Protein AF-A0A5K8A068-F1 (afdb_monomer)

Foldseek 3Di:
DDDDPPHDFWDWDKDQADLDDPVVCVVVVHDPVSSVVCSRVDIDRPDTDGDPPDDDPCPRVVVVVVCVVCVVVVVVVD

Organism: NCBI:txid885957

Structure (mmCIF, N/CA/C/O backbone):
data_AF-A0A5K8A068-F1
#
_entry.id   AF-A0A5K8A068-F1
#
loop_
_atom_site.group_PDB
_atom_site.id
_atom_site.type_symbol
_atom_site.label_atom_id
_atom_site.label_alt_id
_atom_site.label_comp_id
_atom_site.label_asym_id
_atom_site.label_entity_id
_atom_site.label_seq_id
_atom_site.pdbx_PDB_ins_code
_atom_site.Cartn_x
_atom_site.Cartn_y
_atom_site.Cartn_z
_atom_site.occupancy
_atom_site.B_iso_or_equiv
_atom_site.auth_seq_id
_atom_site.auth_comp_id
_atom_site.auth_asym_id
_atom_site.auth_atom_id
_atom_site.pdbx_PDB_model_num
ATOM 1 N N . MET A 1 1 ? 3.641 2.431 11.540 1.00 94.12 1 MET A N 1
ATOM 2 C CA . MET A 1 1 ? 2.468 2.018 12.352 1.00 94.12 1 MET A CA 1
ATOM 3 C C . MET A 1 1 ? 1.497 3.189 12.408 1.00 94.12 1 MET A C 1
ATOM 5 O O . MET A 1 1 ? 1.961 4.313 12.270 1.00 94.12 1 MET A O 1
ATOM 9 N N . VAL A 1 2 ? 0.197 2.947 12.575 1.00 96.38 2 VAL A N 1
ATOM 10 C CA . VAL A 1 2 ? -0.835 3.995 12.658 1.00 96.38 2 VAL A CA 1
ATOM 11 C C . VAL A 1 2 ? -1.501 3.923 14.021 1.00 96.38 2 VAL A C 1
ATOM 13 O O . VAL A 1 2 ? -2.024 2.869 14.391 1.00 96.38 2 VAL A O 1
ATOM 16 N N . TYR A 1 3 ? -1.491 5.047 14.727 1.00 96.56 3 TYR A N 1
ATOM 17 C CA . TYR A 1 3 ? -2.072 5.202 16.053 1.00 96.56 3 TYR A CA 1
ATOM 18 C C . TYR A 1 3 ? -3.150 6.288 16.036 1.00 96.56 3 TYR A C 1
ATOM 20 O O . TYR A 1 3 ? -3.037 7.251 15.278 1.00 96.56 3 TYR A O 1
ATOM 28 N N . ALA A 1 4 ? -4.166 6.128 16.879 1.00 94.31 4 ALA A N 1
ATOM 29 C CA . ALA A 1 4 ? -4.982 7.230 17.377 1.00 94.31 4 ALA A CA 1
ATOM 30 C C . ALA A 1 4 ? -4.726 7.324 18.879 1.00 94.31 4 ALA A C 1
ATOM 32 O O . ALA A 1 4 ? -4.946 6.350 19.601 1.00 94.31 4 ALA A O 1
ATOM 33 N N . ASP A 1 5 ? -4.183 8.455 19.321 1.00 93.75 5 ASP A N 1
ATOM 34 C CA . ASP A 1 5 ? -3.607 8.612 20.656 1.00 93.75 5 ASP A CA 1
ATOM 35 C C . ASP A 1 5 ? -2.631 7.462 20.982 1.00 93.75 5 ASP A C 1
ATOM 37 O O . ASP A 1 5 ? -1.644 7.262 20.273 1.00 93.75 5 ASP A O 1
ATOM 41 N N . SER A 1 6 ? -2.904 6.675 22.025 1.00 95.50 6 SER A N 1
ATOM 42 C CA . SER A 1 6 ? -2.107 5.506 22.420 1.00 95.50 6 SER A CA 1
ATOM 43 C C . SER A 1 6 ? -2.595 4.186 21.811 1.00 95.50 6 SER A C 1
ATOM 45 O O . SER A 1 6 ? -1.970 3.141 22.009 1.00 95.50 6 SER A O 1
ATOM 47 N N . GLN A 1 7 ? -3.697 4.197 21.058 1.00 95.69 7 GLN A N 1
ATOM 48 C CA . GLN A 1 7 ? -4.294 2.992 20.500 1.00 95.69 7 GLN A CA 1
ATOM 49 C C . GLN A 1 7 ? -3.723 2.683 19.116 1.00 95.69 7 GLN A C 1
ATOM 51 O O . GLN A 1 7 ? -3.858 3.464 18.173 1.00 95.69 7 GLN A O 1
ATOM 56 N N . LEU A 1 8 ? -3.129 1.498 18.964 1.00 97.06 8 LEU A N 1
ATOM 57 C CA . LEU A 1 8 ? -2.720 0.989 17.658 1.00 97.06 8 LEU A CA 1
ATOM 58 C C . LEU A 1 8 ? -3.963 0.643 16.825 1.00 97.06 8 LEU A C 1
ATOM 60 O O . LEU A 1 8 ? -4.814 -0.136 17.260 1.00 97.06 8 LEU A O 1
ATOM 64 N N . LEU A 1 9 ? -4.043 1.197 15.614 1.00 97.56 9 LEU A N 1
ATOM 65 C CA . LEU A 1 9 ? -5.164 0.985 14.695 1.00 97.56 9 LEU A CA 1
ATOM 66 C C . LEU A 1 9 ? -4.786 0.131 13.485 1.00 97.56 9 LEU A C 1
ATOM 68 O O . LEU A 1 9 ? -5.570 -0.713 13.047 1.00 97.56 9 LEU A O 1
ATOM 72 N N . ALA A 1 10 ? -3.599 0.365 12.920 1.00 97.88 10 ALA A N 1
ATOM 73 C CA . ALA A 1 10 ? -3.162 -0.314 11.708 1.00 97.88 10 ALA A CA 1
ATOM 74 C C . ALA A 1 10 ? -1.636 -0.441 11.608 1.00 97.88 10 ALA A C 1
ATOM 76 O O . ALA A 1 10 ? -0.861 0.339 12.171 1.00 97.88 10 ALA A O 1
ATOM 77 N N . LEU A 1 11 ? -1.197 -1.417 10.822 1.00 97.62 11 LEU A N 1
ATOM 78 C CA . LEU A 1 11 ? 0.195 -1.666 10.483 1.00 97.62 11 LEU A CA 1
ATOM 79 C C . LEU A 1 11 ? 0.388 -1.524 8.976 1.00 97.62 11 LEU A C 1
ATOM 81 O O . LEU A 1 11 ? -0.335 -2.123 8.180 1.00 97.62 11 LEU A O 1
ATOM 85 N N . LEU A 1 12 ? 1.415 -0.760 8.612 1.00 97.25 12 LEU A N 1
ATOM 86 C CA . LEU A 1 12 ? 1.891 -0.621 7.245 1.00 97.25 12 LEU A CA 1
ATOM 87 C C . LEU A 1 12 ? 3.354 -1.021 7.192 1.00 97.25 12 LEU A C 1
ATOM 89 O O . LEU A 1 12 ? 4.117 -0.684 8.100 1.00 97.25 12 LEU A O 1
ATOM 93 N N . GLY A 1 13 ? 3.723 -1.725 6.132 1.00 95.69 13 GLY A N 1
ATOM 94 C CA . GLY A 1 13 ? 5.098 -2.077 5.823 1.00 95.69 13 GLY A CA 1
ATOM 95 C C . GLY A 1 13 ? 5.358 -1.864 4.344 1.00 95.69 13 GLY A C 1
ATOM 96 O O . GLY A 1 13 ? 4.567 -2.307 3.509 1.00 95.69 13 GLY A O 1
ATOM 97 N N . PHE A 1 14 ? 6.466 -1.199 4.042 1.00 95.31 14 PHE A N 1
ATOM 98 C CA . PHE A 1 14 ? 6.973 -1.032 2.690 1.00 95.31 14 PHE A CA 1
ATOM 99 C C . PHE A 1 14 ? 8.273 -1.811 2.540 1.00 95.31 14 PHE A C 1
ATOM 101 O O . PHE A 1 14 ? 9.030 -1.955 3.498 1.00 95.31 14 PHE A O 1
ATOM 108 N N . GLY A 1 15 ? 8.500 -2.354 1.353 1.00 93.12 15 GLY A N 1
ATOM 109 C CA . GLY A 1 15 ? 9.695 -3.126 1.051 1.00 93.12 15 GLY A CA 1
ATOM 110 C C . GLY A 1 15 ? 10.067 -3.038 -0.418 1.00 93.12 15 GLY A C 1
ATOM 111 O O . GLY A 1 15 ? 9.418 -2.336 -1.199 1.00 93.12 15 GLY A O 1
ATOM 112 N N . ALA A 1 16 ? 11.110 -3.783 -0.779 1.00 92.62 16 ALA A N 1
ATOM 113 C CA . ALA A 1 16 ? 11.595 -3.856 -2.148 1.00 92.62 16 ALA A CA 1
ATOM 114 C C . ALA A 1 16 ? 10.473 -4.216 -3.132 1.00 92.62 16 ALA A C 1
ATOM 116 O O . ALA A 1 16 ? 9.549 -4.976 -2.818 1.00 92.62 16 ALA A O 1
ATOM 117 N N . SER A 1 17 ? 10.582 -3.677 -4.343 1.00 94.25 17 SER A N 1
ATOM 118 C CA . SER A 1 17 ? 9.672 -4.008 -5.430 1.00 94.25 17 SER A CA 1
ATOM 119 C C . SER A 1 17 ? 9.624 -5.496 -5.733 1.00 94.25 17 SER A C 1
ATOM 121 O O . SER A 1 17 ? 10.650 -6.173 -5.813 1.00 94.25 17 SER A O 1
ATOM 123 N N . ALA A 1 18 ? 8.422 -5.986 -6.032 1.00 92.94 18 ALA A N 1
ATOM 124 C CA . ALA A 1 18 ? 8.259 -7.321 -6.585 1.00 92.94 18 ALA A CA 1
ATOM 125 C C . ALA A 1 18 ? 8.911 -7.357 -7.969 1.00 92.94 18 ALA A C 1
ATOM 127 O O . ALA A 1 18 ? 8.670 -6.481 -8.808 1.00 92.94 18 ALA A O 1
ATOM 128 N N . TRP A 1 19 ? 9.724 -8.386 -8.204 1.00 90.44 19 TRP A N 1
ATOM 129 C CA . TRP A 1 19 ? 10.529 -8.506 -9.419 1.00 90.44 19 TRP A CA 1
ATOM 130 C C . TRP A 1 19 ? 9.672 -8.512 -10.684 1.00 90.44 19 TRP A C 1
ATOM 132 O O . TRP A 1 19 ? 9.998 -7.835 -11.660 1.00 90.44 19 TRP A O 1
ATOM 142 N N . GLN A 1 20 ? 8.547 -9.227 -10.667 1.00 90.94 20 GLN A N 1
ATOM 143 C CA . GLN A 1 20 ? 7.628 -9.295 -11.797 1.00 90.94 20 GLN A CA 1
ATOM 144 C C . GLN A 1 20 ? 6.187 -9.257 -11.302 1.00 90.94 20 GLN A C 1
ATOM 146 O O . GLN A 1 20 ? 5.755 -10.125 -10.550 1.00 90.94 20 GLN A O 1
ATOM 151 N N . VAL A 1 21 ? 5.449 -8.242 -11.745 1.00 93.75 21 VAL A N 1
ATOM 152 C CA . VAL A 1 21 ? 4.011 -8.104 -11.515 1.00 93.75 21 VAL A CA 1
ATOM 153 C C . VAL A 1 21 ? 3.414 -7.694 -12.849 1.00 93.75 21 VAL A C 1
ATOM 155 O O . VAL A 1 21 ? 3.532 -6.538 -13.252 1.00 93.75 21 VAL A O 1
ATOM 158 N N . ALA A 1 22 ? 2.818 -8.656 -13.556 1.00 91.44 22 ALA A N 1
ATOM 159 C CA . ALA A 1 22 ? 2.357 -8.441 -14.925 1.00 91.44 22 ALA A CA 1
ATOM 160 C C . ALA A 1 22 ? 1.336 -7.295 -15.012 1.00 91.44 22 ALA A C 1
ATOM 162 O O . ALA A 1 22 ? 1.387 -6.500 -15.944 1.00 91.44 22 ALA A O 1
ATOM 163 N N . ASP A 1 23 ? 0.456 -7.172 -14.018 1.00 93.38 23 ASP A N 1
ATOM 164 C CA . ASP A 1 23 ? -0.575 -6.133 -13.990 1.00 93.38 23 ASP A CA 1
ATOM 165 C C . ASP A 1 23 ? 0.017 -4.730 -13.810 1.00 93.38 23 ASP A C 1
ATOM 167 O O . ASP A 1 23 ? -0.387 -3.811 -14.518 1.00 93.38 23 ASP A O 1
ATOM 171 N N . ARG A 1 24 ? 1.025 -4.576 -12.937 1.00 94.06 24 ARG A N 1
ATOM 172 C CA . ARG A 1 24 ? 1.786 -3.324 -12.775 1.00 94.06 24 ARG A CA 1
ATOM 173 C C . ARG A 1 24 ? 2.491 -2.957 -14.076 1.00 94.06 24 ARG A C 1
ATOM 175 O O . ARG A 1 24 ? 2.414 -1.822 -14.526 1.00 94.06 24 ARG A O 1
ATOM 182 N N . ASP A 1 25 ? 3.206 -3.913 -14.665 1.00 93.50 25 ASP A N 1
ATOM 183 C CA . ASP A 1 25 ? 3.990 -3.651 -15.871 1.00 93.50 25 ASP A CA 1
ATOM 184 C C . ASP A 1 25 ? 3.073 -3.221 -17.028 1.00 93.50 25 ASP A C 1
ATOM 186 O O . ASP A 1 25 ? 3.386 -2.262 -17.730 1.00 93.50 25 ASP A O 1
ATOM 190 N N . ARG A 1 26 ? 1.901 -3.862 -17.177 1.00 93.88 26 ARG A N 1
ATOM 191 C CA . ARG A 1 26 ? 0.891 -3.470 -18.173 1.00 93.88 26 ARG A CA 1
ATOM 192 C C . ARG A 1 26 ? 0.256 -2.114 -17.879 1.00 93.88 26 ARG A C 1
ATOM 194 O O . ARG A 1 26 ? 0.069 -1.349 -18.817 1.00 93.88 26 ARG A O 1
ATOM 201 N N . SER A 1 27 ? -0.071 -1.804 -16.623 1.00 94.88 27 SER A N 1
ATOM 202 C CA . SER A 1 27 ? -0.728 -0.536 -16.277 1.00 94.88 27 SER A CA 1
ATOM 203 C C . SER A 1 27 ? 0.194 0.673 -16.424 1.00 94.88 27 SER A C 1
ATOM 205 O O . SER A 1 27 ? -0.253 1.724 -16.869 1.00 94.88 27 SER A O 1
ATOM 207 N N . ILE A 1 28 ? 1.483 0.521 -16.103 1.00 94.62 28 ILE A N 1
ATOM 208 C CA . ILE A 1 28 ? 2.493 1.567 -16.317 1.00 94.62 28 ILE A CA 1
ATOM 209 C C . ILE A 1 28 ? 2.950 1.600 -17.792 1.00 94.62 28 ILE A C 1
ATOM 211 O O . ILE A 1 28 ? 3.453 2.616 -18.266 1.00 94.62 28 ILE A O 1
ATOM 215 N N . GLY A 1 29 ? 2.770 0.504 -18.537 1.00 95.25 29 GLY A N 1
ATOM 216 C CA . GLY A 1 29 ? 3.193 0.381 -19.935 1.00 95.25 29 GLY A CA 1
ATOM 217 C C . GLY A 1 29 ? 4.686 0.078 -20.092 1.00 95.25 29 GLY A C 1
ATOM 218 O O . GLY A 1 29 ? 5.310 0.480 -21.072 1.00 95.25 29 GLY A O 1
ATOM 219 N N . TRP A 1 30 ? 5.288 -0.604 -19.116 1.00 94.88 30 TRP A N 1
ATOM 220 C CA . TRP A 1 30 ? 6.702 -0.960 -19.154 1.00 94.88 30 TRP A CA 1
ATOM 221 C C . TRP A 1 30 ? 6.969 -2.191 -20.021 1.00 94.88 30 TRP A C 1
ATOM 223 O O . TRP A 1 30 ? 6.428 -3.273 -19.80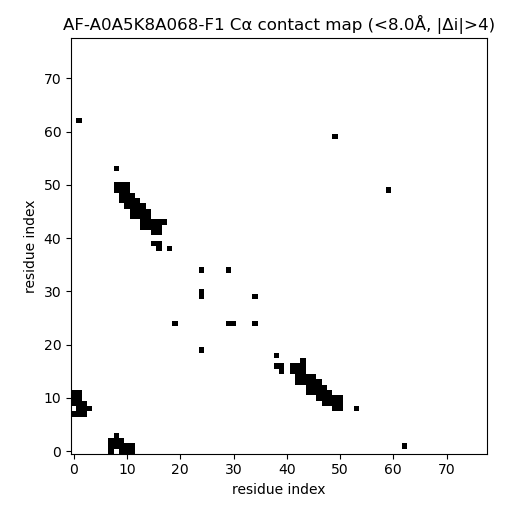3 1.00 94.88 30 TRP A O 1
ATOM 233 N N . SER A 1 31 ? 7.925 -2.051 -20.936 1.00 93.88 31 SER A N 1
ATOM 234 C CA . SER A 1 31 ? 8.676 -3.177 -21.496 1.00 93.88 31 SER A CA 1
ATOM 235 C C . SER A 1 31 ? 9.546 -3.858 -20.429 1.00 93.88 31 SER A C 1
ATOM 237 O O .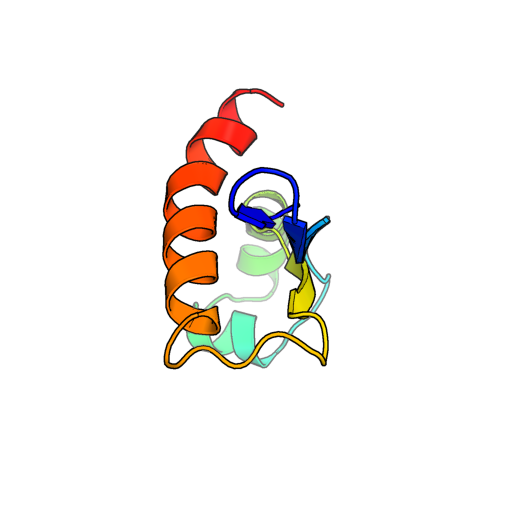 SER A 1 31 ? 9.809 -3.308 -19.354 1.00 93.88 31 SER A O 1
ATOM 239 N N . GLY A 1 32 ? 10.057 -5.055 -20.738 1.00 93.12 32 GLY A N 1
ATOM 240 C CA . GLY A 1 32 ? 10.937 -5.799 -19.830 1.00 93.12 32 GLY A CA 1
ATOM 241 C C . GLY A 1 32 ? 12.185 -5.016 -19.399 1.00 93.12 32 GLY A C 1
ATOM 242 O O . GLY A 1 32 ? 12.566 -5.076 -18.229 1.00 93.12 32 GLY A O 1
ATOM 243 N N . ASP A 1 33 ? 12.783 -4.240 -20.306 1.00 95.38 33 ASP A N 1
ATOM 244 C CA . ASP A 1 33 ? 13.968 -3.429 -20.004 1.00 95.38 33 ASP A CA 1
ATOM 245 C C . ASP A 1 33 ? 13.627 -2.167 -19.210 1.00 95.38 33 ASP A C 1
ATOM 247 O O . ASP A 1 33 ? 14.360 -1.804 -18.288 1.00 95.38 33 ASP A O 1
ATOM 251 N N . GLN A 1 34 ? 12.489 -1.524 -19.501 1.00 95.62 34 GLN A N 1
ATOM 252 C CA . GLN A 1 34 ? 11.992 -0.411 -18.684 1.00 95.62 34 GLN A CA 1
ATOM 253 C C . GLN A 1 34 ? 11.719 -0.865 -17.252 1.00 95.62 34 GLN A C 1
ATOM 255 O O . GLN A 1 34 ? 12.161 -0.201 -16.319 1.00 95.62 34 GLN A O 1
ATOM 260 N N . ARG A 1 35 ? 11.091 -2.032 -17.062 1.00 95.56 35 ARG A N 1
ATOM 261 C CA . ARG A 1 35 ? 10.898 -2.606 -15.727 1.00 95.56 35 ARG A CA 1
ATOM 262 C C . ARG A 1 35 ? 12.222 -2.769 -14.995 1.00 95.56 35 ARG A C 1
ATOM 264 O O . ARG A 1 35 ? 12.345 -2.289 -13.877 1.00 95.56 35 ARG A O 1
ATOM 271 N N . LYS A 1 36 ? 13.213 -3.428 -15.606 1.00 94.62 36 LYS A N 1
ATOM 272 C CA . LYS A 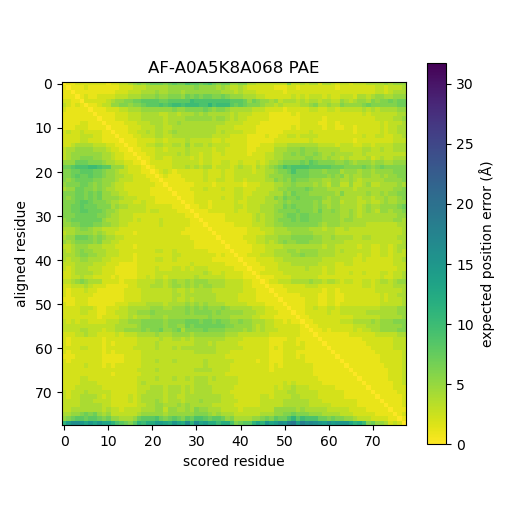1 36 ? 14.519 -3.660 -14.961 1.00 94.62 36 LYS A CA 1
ATOM 273 C C . LYS A 1 36 ? 15.168 -2.354 -14.490 1.00 94.62 36 LYS A C 1
ATOM 275 O O . LYS A 1 36 ? 15.668 -2.313 -13.374 1.00 94.62 36 LYS A O 1
ATOM 280 N N . ARG A 1 37 ? 15.117 -1.292 -15.305 1.00 95.62 37 ARG A N 1
ATOM 281 C CA . ARG A 1 37 ? 15.671 0.029 -14.951 1.00 95.62 37 ARG A CA 1
ATOM 282 C C . ARG A 1 37 ? 14.878 0.752 -13.860 1.00 95.62 37 ARG A C 1
ATOM 284 O O . ARG A 1 37 ? 15.471 1.446 -13.038 1.00 95.62 37 ARG A O 1
ATOM 291 N N . ASN A 1 38 ? 13.558 0.585 -13.855 1.00 95.00 38 ASN A N 1
ATOM 292 C CA . ASN A 1 38 ? 12.658 1.381 -13.023 1.00 95.00 38 ASN A CA 1
ATOM 293 C C . ASN A 1 38 ? 12.229 0.684 -11.723 1.00 95.00 38 ASN A C 1
ATOM 295 O O . ASN A 1 38 ? 11.684 1.344 -10.848 1.00 95.00 38 ASN A O 1
ATOM 299 N N . LEU A 1 39 ? 12.474 -0.621 -11.559 1.00 94.62 39 LEU A N 1
ATOM 300 C CA . LEU A 1 39 ? 12.104 -1.376 -10.350 1.00 94.62 39 LEU A CA 1
ATOM 301 C C . LEU A 1 39 ? 12.675 -0.770 -9.063 1.00 94.62 39 LEU A C 1
ATOM 303 O O . LEU A 1 39 ? 12.013 -0.799 -8.031 1.00 94.62 39 LEU A O 1
ATOM 307 N N . GLN A 1 40 ? 13.879 -0.203 -9.135 1.00 92.75 40 GLN A N 1
ATOM 308 C CA . GLN A 1 40 ? 14.509 0.488 -8.009 1.00 92.75 40 GLN A CA 1
ATOM 309 C C . GLN A 1 40 ? 13.761 1.757 -7.578 1.00 92.75 40 GLN A C 1
ATOM 311 O O . GLN A 1 40 ? 14.001 2.239 -6.487 1.00 92.75 40 GLN A O 1
ATOM 316 N N . LEU A 1 41 ? 12.866 2.293 -8.415 1.00 92.56 41 LEU A N 1
ATOM 317 C CA . LEU A 1 41 ? 12.060 3.488 -8.140 1.00 92.56 41 LEU A CA 1
ATOM 318 C C . LEU A 1 41 ? 10.669 3.141 -7.591 1.00 92.56 41 LEU A C 1
ATOM 320 O O . LEU A 1 41 ? 9.811 4.012 -7.474 1.00 92.56 41 LEU A O 1
ATOM 324 N N . VAL A 1 42 ? 10.407 1.862 -7.322 1.00 93.50 42 VAL A N 1
ATOM 325 C CA . VAL A 1 42 ? 9.109 1.379 -6.852 1.00 93.50 42 VAL A CA 1
ATOM 326 C C . VAL A 1 42 ? 9.291 0.680 -5.507 1.00 93.50 42 VAL A C 1
ATOM 328 O O . VAL A 1 42 ? 10.265 -0.043 -5.280 1.00 93.50 42 VAL A O 1
ATOM 331 N N . VAL A 1 43 ? 8.309 0.857 -4.627 1.00 94.06 43 VAL A N 1
ATOM 332 C CA . VAL A 1 43 ? 8.169 0.102 -3.379 1.00 94.06 43 VAL A CA 1
ATOM 333 C C . VAL A 1 43 ? 6.912 -0.739 -3.408 1.00 94.06 43 VAL A C 1
ATOM 335 O O . VAL A 1 43 ? 5.875 -0.327 -3.929 1.00 94.06 43 VAL A O 1
ATOM 338 N N . ASN A 1 44 ? 6.981 -1.904 -2.778 1.00 94.19 44 ASN A N 1
ATOM 339 C CA . ASN A 1 44 ? 5.795 -2.688 -2.491 1.00 94.19 44 ASN A CA 1
ATOM 340 C C . ASN A 1 44 ? 5.222 -2.292 -1.138 1.00 94.19 44 ASN A C 1
ATOM 342 O O . ASN A 1 44 ? 5.946 -2.235 -0.145 1.00 94.19 44 ASN A O 1
ATOM 346 N N . ASN A 1 45 ? 3.902 -2.147 -1.067 1.00 95.00 45 ASN A N 1
ATOM 347 C CA . ASN A 1 45 ? 3.193 -2.135 0.204 1.00 95.00 45 ASN A CA 1
ATOM 348 C C . ASN A 1 45 ? 3.037 -3.583 0.708 1.00 95.00 45 ASN A C 1
ATOM 350 O O . ASN A 1 45 ? 2.028 -4.244 0.486 1.00 95.00 45 ASN A O 1
ATOM 354 N N . ALA A 1 46 ? 4.101 -4.102 1.323 1.00 94.12 46 ALA A N 1
ATOM 355 C CA . ALA A 1 46 ? 4.231 -5.494 1.751 1.00 94.12 46 ALA A CA 1
ATOM 356 C C . ALA A 1 46 ? 3.326 -5.864 2.937 1.00 94.12 46 ALA A C 1
ATOM 358 O O . ALA A 1 46 ? 3.039 -7.039 3.161 1.00 94.12 46 ALA A O 1
ATOM 359 N N . ARG A 1 47 ? 2.887 -4.873 3.720 1.00 95.56 47 ARG A N 1
ATOM 360 C CA . ARG A 1 47 ? 1.930 -5.077 4.807 1.00 95.56 47 ARG A CA 1
ATOM 361 C C . ARG A 1 47 ? 0.925 -3.945 4.831 1.00 95.56 47 ARG A C 1
ATOM 363 O O . ARG 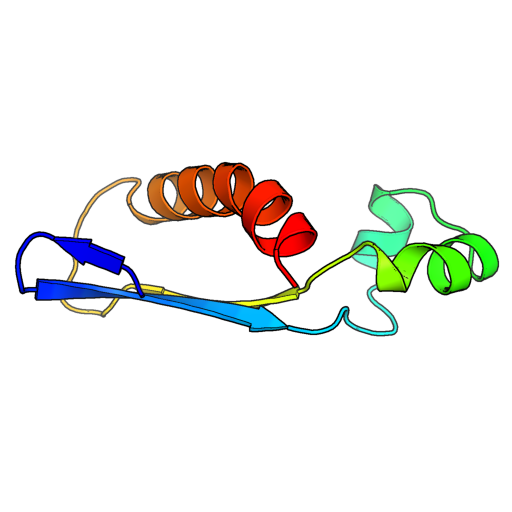A 1 47 ? 1.309 -2.779 4.890 1.00 95.56 47 ARG A O 1
ATOM 370 N N . TYR A 1 48 ? -0.343 -4.326 4.866 1.00 97.19 48 TYR A N 1
ATOM 371 C CA . TYR A 1 48 ? -1.459 -3.421 5.056 1.00 97.19 48 TYR A CA 1
ATOM 372 C C . TYR A 1 48 ? -2.526 -4.105 5.901 1.00 97.19 48 TYR A C 1
ATOM 374 O O . TYR A 1 48 ? -3.297 -4.923 5.407 1.00 97.19 48 TYR A O 1
ATOM 382 N N . LEU A 1 49 ? -2.509 -3.834 7.204 1.00 97.62 49 LEU A N 1
ATOM 383 C CA . LEU A 1 49 ? -3.381 -4.488 8.173 1.00 97.62 49 LEU A CA 1
ATOM 384 C C . LEU A 1 49 ? -4.075 -3.435 9.024 1.00 97.62 49 LEU A C 1
ATOM 386 O O . LEU A 1 49 ? -3.419 -2.756 9.807 1.00 97.62 49 LEU A O 1
ATOM 390 N N . ILE A 1 50 ? -5.395 -3.349 8.914 1.00 97.81 50 ILE A N 1
ATOM 391 C CA . ILE A 1 50 ? -6.243 -2.662 9.892 1.00 97.81 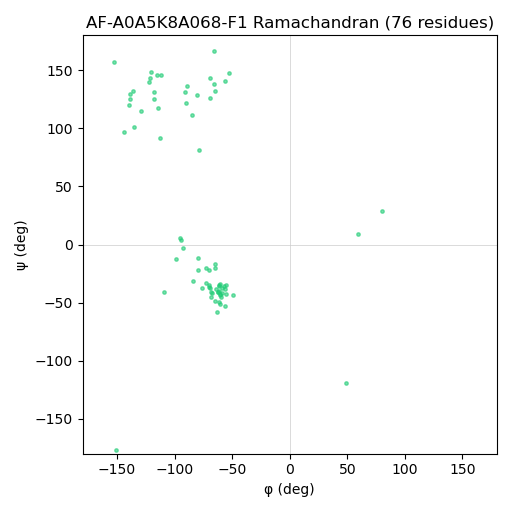50 ILE A CA 1
ATOM 392 C C . ILE A 1 50 ? -6.668 -3.706 10.922 1.00 97.81 50 ILE A C 1
ATOM 394 O O . ILE A 1 50 ? -7.073 -4.809 10.551 1.00 97.81 50 ILE A O 1
ATOM 398 N N . LEU A 1 51 ? -6.526 -3.393 12.209 1.00 97.56 51 LEU A N 1
ATOM 399 C CA . LEU A 1 51 ? -6.793 -4.361 13.270 1.00 97.56 51 LEU A CA 1
ATOM 400 C C . LEU A 1 51 ? -8.297 -4.675 13.358 1.00 97.56 51 LEU A C 1
ATOM 402 O O . LEU A 1 51 ? -9.120 -3.779 13.174 1.00 97.56 51 LEU A O 1
ATOM 406 N N . PRO A 1 52 ? -8.683 -5.934 13.641 1.00 96.50 52 PRO A N 1
ATOM 407 C CA . PRO A 1 52 ? -10.054 -6.420 13.438 1.00 96.50 52 PRO A CA 1
ATOM 408 C C . PRO A 1 52 ? -11.105 -5.746 14.330 1.00 96.50 52 PRO A C 1
ATOM 410 O O . PRO A 1 52 ? -12.292 -5.761 14.010 1.00 96.50 52 PRO A O 1
ATOM 413 N N . TRP A 1 53 ? -10.688 -5.140 15.443 1.00 95.50 53 TRP A N 1
ATOM 414 C CA . TRP A 1 53 ? -11.572 -4.370 16.322 1.00 95.50 53 TRP A CA 1
ATOM 415 C C . TRP A 1 53 ? -11.853 -2.949 15.817 1.00 95.50 53 TRP A C 1
ATOM 417 O O . TRP A 1 53 ? -12.738 -2.277 16.343 1.00 95.50 53 TRP A O 1
ATOM 427 N N . VAL A 1 54 ? -11.125 -2.469 14.806 1.00 96.88 54 VAL A N 1
ATOM 428 C CA . VAL A 1 54 ? -11.281 -1.115 14.278 1.00 96.88 54 VAL A CA 1
ATOM 429 C C . VAL A 1 54 ? -12.407 -1.090 13.248 1.00 96.88 54 VAL A C 1
ATOM 431 O O . VAL A 1 54 ? -12.283 -1.622 12.147 1.00 96.88 54 VAL A O 1
ATOM 434 N N . LYS A 1 55 ? -13.514 -0.428 13.596 1.00 95.50 55 LYS A N 1
ATOM 435 C CA . LYS A 1 55 ? -14.662 -0.214 12.705 1.00 95.50 55 LYS A CA 1
ATOM 436 C C . LYS A 1 55 ? -14.790 1.268 12.376 1.00 95.50 55 LYS A C 1
ATOM 438 O O . LYS A 1 55 ? -15.429 2.020 13.102 1.00 95.50 55 LYS A O 1
ATOM 443 N N . CYS A 1 56 ? -14.161 1.687 11.283 1.00 95.75 56 CYS A N 1
ATOM 444 C CA . CYS A 1 56 ? -14.201 3.068 10.814 1.00 95.75 56 CYS A CA 1
ATOM 445 C C . CYS A 1 56 ? -14.345 3.095 9.290 1.00 95.75 56 CYS A C 1
ATOM 447 O O . CYS A 1 56 ? -13.564 2.474 8.565 1.00 95.75 56 CYS A O 1
ATOM 449 N N . HIS A 1 57 ? -15.368 3.797 8.807 1.00 96.19 57 HIS A N 1
ATOM 450 C CA . HIS A 1 57 ? -15.617 3.937 7.379 1.00 96.19 57 HIS A CA 1
ATOM 451 C C . HIS A 1 57 ? -14.484 4.739 6.719 1.00 96.19 57 HIS A C 1
ATOM 453 O O . HIS A 1 57 ? -14.012 5.723 7.278 1.00 96.19 57 HIS A O 1
ATOM 459 N N . ASN A 1 58 ? -14.033 4.311 5.536 1.00 96.94 58 ASN A N 1
ATOM 460 C CA . ASN A 1 58 ? -12.952 4.941 4.759 1.00 96.94 58 ASN A CA 1
ATOM 461 C C . ASN A 1 58 ? -11.576 5.035 5.442 1.00 96.94 58 ASN A C 1
ATOM 463 O O . ASN A 1 58 ? -10.662 5.642 4.883 1.00 96.94 58 ASN A O 1
ATOM 467 N N . LEU A 1 59 ? -11.374 4.392 6.597 1.00 96.88 59 LEU A N 1
ATOM 468 C CA . LEU A 1 59 ? -10.076 4.405 7.277 1.00 96.88 59 LEU A CA 1
ATOM 469 C C . LEU A 1 59 ? -8.958 3.872 6.374 1.00 96.88 59 LEU A C 1
ATOM 471 O O . LEU A 1 59 ? -7.843 4.389 6.393 1.00 96.88 59 LEU A O 1
ATOM 475 N N . ALA A 1 60 ? -9.269 2.871 5.548 1.00 96.75 60 ALA A N 1
ATOM 476 C CA . ALA A 1 60 ? -8.276 2.268 4.683 1.00 96.75 60 ALA A CA 1
ATOM 477 C C . ALA A 1 60 ? -7.704 3.263 3.653 1.00 96.75 60 ALA A C 1
ATOM 479 O O . ALA A 1 60 ? -6.507 3.565 3.624 1.00 96.75 60 ALA A O 1
ATOM 480 N N . SER A 1 61 ? -8.580 3.844 2.834 1.00 97.69 61 SER A N 1
ATOM 481 C CA . SER A 1 61 ? -8.182 4.829 1.827 1.00 97.69 61 SER A CA 1
ATOM 482 C C . SER A 1 61 ? -7.547 6.068 2.458 1.00 97.69 61 SER A C 1
ATOM 484 O O . SER A 1 61 ? -6.573 6.591 1.919 1.00 97.69 61 SER A O 1
ATOM 486 N N . HIS A 1 62 ? -8.027 6.492 3.630 1.00 97.62 62 HIS A N 1
ATOM 487 C CA . HIS A 1 62 ? -7.435 7.596 4.378 1.00 97.62 62 HIS A CA 1
ATOM 488 C C . HIS A 1 62 ? -5.973 7.319 4.763 1.00 97.62 62 HIS A C 1
ATOM 490 O O . HIS A 1 62 ? -5.085 8.111 4.442 1.00 97.62 62 HIS A O 1
ATOM 496 N N . ILE A 1 63 ? -5.702 6.161 5.374 1.00 97.31 63 ILE A N 1
ATOM 497 C CA . ILE A 1 63 ? -4.347 5.739 5.746 1.00 97.31 63 ILE A CA 1
ATOM 498 C C . ILE A 1 63 ? -3.438 5.648 4.513 1.00 97.31 63 ILE A C 1
ATOM 500 O O . ILE A 1 63 ? -2.303 6.124 4.552 1.00 97.31 63 ILE A O 1
ATOM 504 N N . LEU A 1 64 ? -3.918 5.049 3.417 1.00 97.31 64 LEU A N 1
ATOM 505 C CA . LEU A 1 64 ? -3.133 4.925 2.185 1.00 97.31 64 LEU A CA 1
ATOM 506 C C . LEU A 1 64 ? -2.822 6.289 1.565 1.0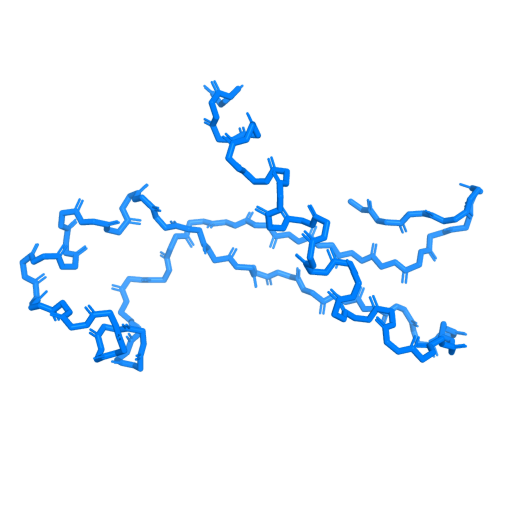0 97.31 64 LEU A C 1
ATOM 508 O O . LEU A 1 64 ? -1.705 6.493 1.100 1.00 97.31 64 LEU A O 1
ATOM 512 N N . SER A 1 65 ? -3.762 7.239 1.601 1.00 97.88 65 SER A N 1
ATOM 513 C CA . SER A 1 65 ? -3.520 8.599 1.111 1.00 97.88 65 SER A CA 1
ATOM 514 C C . SER A 1 65 ? -2.424 9.306 1.907 1.00 97.88 65 SER A C 1
ATOM 516 O O . SER A 1 65 ? -1.581 9.974 1.311 1.00 97.88 65 SER A O 1
ATOM 518 N N . ILE A 1 66 ? -2.403 9.144 3.233 1.00 96.56 66 ILE A N 1
ATOM 519 C CA . ILE A 1 66 ? -1.343 9.706 4.080 1.00 96.56 66 ILE A CA 1
ATOM 520 C C . ILE A 1 66 ? -0.000 9.048 3.758 1.00 96.56 66 ILE A C 1
ATOM 522 O O . ILE A 1 66 ? 0.986 9.746 3.535 1.00 96.56 66 ILE A O 1
ATOM 526 N N . ALA A 1 67 ? 0.040 7.715 3.689 1.00 96.56 67 ALA A N 1
ATOM 527 C CA . ALA A 1 67 ? 1.268 6.986 3.391 1.00 96.56 67 ALA A CA 1
ATOM 528 C C . ALA A 1 67 ? 1.841 7.365 2.015 1.00 96.56 67 ALA A C 1
ATOM 530 O O . ALA A 1 67 ? 3.035 7.619 1.902 1.00 96.56 67 ALA A O 1
ATOM 531 N N . ALA A 1 68 ? 0.992 7.484 0.991 1.00 95.62 68 ALA A N 1
ATOM 532 C CA . ALA A 1 68 ? 1.399 7.894 -0.351 1.00 95.62 68 ALA A CA 1
ATOM 533 C C . ALA A 1 68 ? 2.010 9.304 -0.391 1.00 95.62 68 ALA A C 1
ATOM 535 O O . ALA A 1 68 ? 2.940 9.536 -1.156 1.00 95.62 68 ALA A O 1
ATOM 536 N N . LYS A 1 69 ? 1.515 10.231 0.440 1.00 96.56 69 LYS A N 1
ATOM 537 C CA . LYS A 1 69 ? 2.069 11.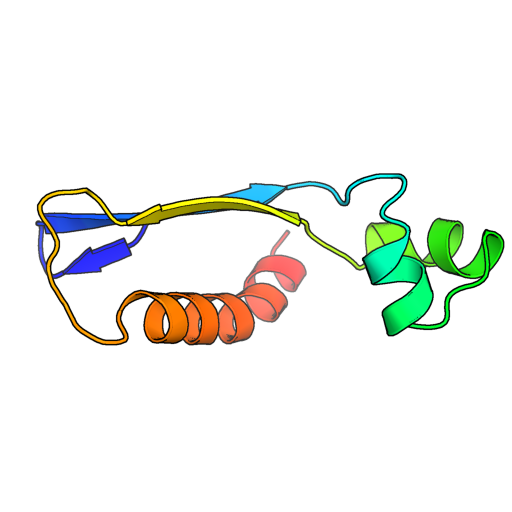590 0.554 1.00 96.56 69 LYS A CA 1
ATOM 538 C C . LYS A 1 69 ? 3.417 11.622 1.271 1.00 96.56 69 LYS A C 1
ATOM 540 O O . LYS A 1 69 ? 4.241 12.454 0.932 1.00 96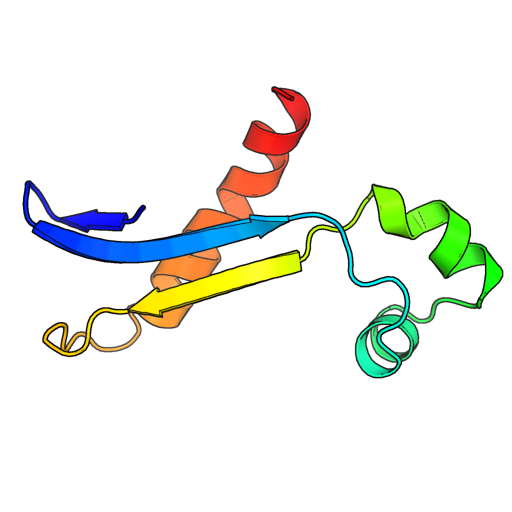.56 69 LYS A O 1
ATOM 545 N N . ARG A 1 70 ? 3.625 10.733 2.245 1.00 95.00 70 ARG A N 1
ATOM 546 C CA . ARG A 1 70 ? 4.848 10.676 3.058 1.00 95.00 70 ARG A CA 1
ATOM 547 C C . ARG A 1 70 ? 5.987 9.893 2.397 1.00 95.00 70 ARG A C 1
ATOM 549 O O . ARG A 1 70 ? 7.148 10.215 2.605 1.00 95.00 70 ARG A O 1
ATOM 556 N N . LEU A 1 71 ? 5.657 8.877 1.600 1.00 93.88 71 LEU A N 1
ATOM 557 C CA . LEU A 1 71 ? 6.630 7.990 0.954 1.00 93.88 71 LEU A CA 1
ATOM 558 C C . LEU A 1 71 ? 7.772 8.711 0.211 1.00 93.88 71 LEU A C 1
ATOM 560 O O . LEU A 1 71 ? 8.905 8.263 0.359 1.00 93.88 71 LEU A O 1
ATOM 564 N N . PRO A 1 72 ? 7.533 9.784 -0.571 1.00 94.00 72 PRO A N 1
ATOM 565 C CA . PRO A 1 72 ? 8.614 10.510 -1.237 1.00 94.00 72 PRO A CA 1
ATOM 566 C C . PRO A 1 72 ? 9.619 11.132 -0.263 1.00 94.00 72 PRO A C 1
ATOM 568 O O . PRO A 1 72 ? 10.820 11.057 -0.510 1.00 94.00 72 PRO A O 1
ATOM 571 N N . ASP A 1 73 ? 9.140 11.695 0.848 1.00 95.56 73 ASP A N 1
ATOM 572 C CA . ASP A 1 73 ? 10.001 12.293 1.872 1.00 95.56 73 ASP A CA 1
ATOM 573 C C . ASP A 1 73 ? 10.819 11.206 2.580 1.00 95.56 73 ASP A C 1
ATOM 575 O O . ASP A 1 73 ? 12.035 11.331 2.711 1.00 95.56 73 ASP A O 1
ATOM 579 N N . ASP A 1 74 ? 10.172 10.095 2.960 1.00 93.19 74 ASP A N 1
ATOM 580 C CA . ASP A 1 74 ? 10.851 8.941 3.563 1.00 93.19 74 ASP A CA 1
ATOM 581 C C . ASP A 1 74 ? 11.906 8.352 2.597 1.00 93.19 74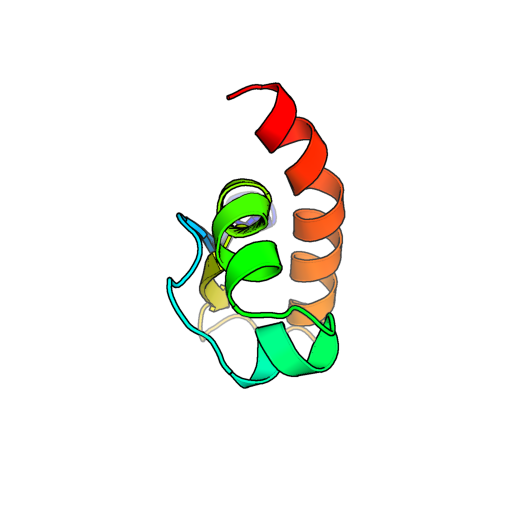 ASP A C 1
ATOM 583 O O . ASP A 1 74 ? 12.950 7.882 3.039 1.00 93.19 74 ASP A O 1
ATOM 587 N N . TRP A 1 75 ? 11.663 8.391 1.279 1.00 90.88 75 TRP A N 1
ATOM 588 C CA . TRP A 1 75 ? 12.599 7.922 0.249 1.00 90.88 75 TRP A CA 1
ATOM 589 C C . TRP A 1 75 ? 13.845 8.806 0.130 1.00 90.88 75 TRP A C 1
ATOM 591 O O . TRP A 1 75 ? 14.939 8.299 -0.092 1.00 90.88 75 TRP A O 1
ATOM 601 N N . GLN A 1 76 ? 13.697 10.125 0.278 1.00 92.19 76 GLN A N 1
ATOM 602 C CA . GLN A 1 76 ? 14.824 11.066 0.246 1.00 92.19 76 GLN A CA 1
ATOM 603 C C . GLN A 1 76 ? 15.696 11.005 1.506 1.00 92.19 76 GLN A C 1
ATOM 605 O O . GLN A 1 76 ? 16.839 11.451 1.472 1.00 92.19 76 GLN A O 1
ATOM 610 N N . GLN A 1 77 ? 15.156 10.480 2.608 1.00 92.00 77 GLN A N 1
ATOM 611 C CA . GLN A 1 77 ? 15.847 10.349 3.892 1.00 92.00 77 GLN A CA 1
ATOM 612 C C . GLN A 1 77 ? 16.522 8.978 4.102 1.00 92.00 77 GLN A C 1
ATOM 614 O O . GLN A 1 77 ? 17.040 8.743 5.195 1.00 92.00 77 GLN A O 1
ATOM 619 N N . GLN A 1 78 ? 16.492 8.077 3.106 1.00 72.69 78 GLN A N 1
ATOM 620 C CA . GLN A 1 78 ? 17.141 6.755 3.168 1.00 72.69 78 GLN A CA 1
ATOM 621 C C . GLN A 1 78 ? 18.666 6.803 3.064 1.00 72.69 78 GLN A C 1
ATOM 623 O O . GLN A 1 78 ? 19.198 7.650 2.314 1.00 72.69 78 GLN A O 1
#

Radius of gyration: 15.21 Å; Cα contacts (8 Å, |Δi|>4): 61; chains: 1; bounding box: 33×22×44 Å

Secondary structure (DSSP, 8-state):
-EEETTEEEEEEEEEEPPS--HHHHHHHT--HHHHHHHGGG-EEEEEEEE-TT---TTHHHHHHHHHHHHHHHHHHT-

pLDDT: mean 94.79, std 3.11, range [72.69, 97.88]

Mean predicted aligned error: 3.2 Å

Sequence (78 aa):
MVYADSQLLALLGFGASAWQVADRDRSIGWSGDQRKRNLQLVVNNARYLILPWVKCHNLASHILSIAAKRLPDDWQQQ

Solvent-accessible surface area (backbone atoms only — not comparable to full-atom values): 4877 Å² total; per-residue (Å²): 110,40,64,58,88,92,44,82,44,34,42,62,37,75,42,77,42,72,92,79,50,71,68,59,34,61,73,75,64,47,51,77,67,53,41,69,72,45,42,84,82,44,69,27,77,75,35,81,43,72,44,90,86,65,85,64,86,65,49,66,63,52,53,50,53,53,49,65,66,45,47,63,60,60,61,73,70,107

InterPro domains:
  IPR025639 Druantia protein DruA [PF14236] (4-78)